Protein AF-A5Z0L4-F1 (afdb_monomer_lite)

Structure (mmCIF, N/CA/C/O backbone):
data_AF-A5Z0L4-F1
#
_entry.id   AF-A5Z0L4-F1
#
loop_
_atom_site.group_PDB
_atom_site.id
_atom_site.type_symbol
_atom_site.label_atom_id
_atom_site.label_alt_id
_atom_site.label_comp_id
_atom_site.label_asym_id
_atom_site.label_entity_id
_atom_site.label_seq_id
_atom_site.pdbx_PDB_ins_code
_atom_site.Cartn_x
_atom_site.Cartn_y
_atom_site.Cartn_z
_atom_site.occupancy
_atom_site.B_iso_or_equiv
_atom_site.auth_seq_id
_atom_site.auth_comp_id
_atom_site.auth_asym_id
_atom_site.auth_atom_id
_atom_site.pdbx_PDB_model_num
ATOM 1 N N . CYS A 1 1 ? 7.857 -11.934 -6.919 1.00 65.00 1 CYS A N 1
ATOM 2 C CA . CYS A 1 1 ? 6.553 -11.258 -7.090 1.00 65.00 1 CYS A CA 1
ATOM 3 C C . CYS A 1 1 ? 6.751 -9.782 -6.782 1.00 65.00 1 CYS A C 1
ATOM 5 O O . CYS A 1 1 ? 7.761 -9.462 -6.174 1.00 65.00 1 CYS A O 1
ATOM 7 N N . CYS A 1 2 ? 5.789 -8.948 -7.186 1.00 80.69 2 CYS A N 1
ATOM 8 C CA . CYS A 1 2 ? 5.660 -7.519 -6.870 1.00 80.69 2 CYS A CA 1
ATOM 9 C C . CYS A 1 2 ? 6.691 -6.594 -7.525 1.00 80.69 2 CYS A C 1
ATOM 11 O O . CYS A 1 2 ? 6.297 -5.680 -8.241 1.00 80.69 2 CYS A O 1
ATOM 13 N N . GLU A 1 3 ? 7.979 -6.842 -7.323 1.00 82.44 3 GLU A N 1
ATOM 14 C CA . GLU A 1 3 ? 9.051 -6.069 -7.939 1.00 82.44 3 GLU A CA 1
ATOM 15 C C . GLU A 1 3 ? 9.512 -6.703 -9.261 1.00 82.44 3 GLU A C 1
ATOM 17 O O . GLU A 1 3 ? 9.504 -7.929 -9.425 1.00 82.44 3 GLU A O 1
ATOM 22 N N . THR A 1 4 ? 9.905 -5.865 -10.224 1.00 82.25 4 THR A N 1
ATOM 23 C CA . THR A 1 4 ? 10.478 -6.325 -11.504 1.00 82.25 4 THR A CA 1
ATOM 24 C C . THR A 1 4 ? 11.998 -6.191 -11.500 1.00 82.25 4 THR A C 1
ATOM 26 O O . THR A 1 4 ? 12.550 -5.396 -10.747 1.00 82.25 4 THR A O 1
ATOM 29 N N . ILE A 1 5 ? 12.686 -6.905 -12.398 1.00 83.31 5 ILE A N 1
ATOM 30 C CA . ILE A 1 5 ? 14.153 -6.823 -12.553 1.00 83.31 5 ILE A CA 1
ATOM 31 C C . ILE A 1 5 ? 14.666 -5.423 -12.936 1.00 83.31 5 ILE A C 1
ATOM 33 O O . ILE A 1 5 ? 15.868 -5.181 -12.907 1.00 83.31 5 ILE A O 1
ATOM 37 N N . PHE A 1 6 ? 13.770 -4.524 -13.348 1.00 87.19 6 PHE A N 1
ATOM 38 C CA . PHE A 1 6 ? 14.097 -3.152 -13.734 1.00 87.19 6 PHE A CA 1
ATOM 39 C C . PHE A 1 6 ? 13.972 -2.161 -12.573 1.00 87.19 6 PHE A C 1
ATOM 41 O O . PHE A 1 6 ? 14.269 -0.980 -12.741 1.00 87.19 6 PHE A O 1
ATOM 48 N N . GLU A 1 7 ? 13.505 -2.614 -11.411 1.00 81.75 7 GLU A N 1
ATOM 49 C CA . GLU A 1 7 ? 13.359 -1.779 -10.228 1.00 81.75 7 GLU A CA 1
ATOM 50 C C . GLU A 1 7 ? 14.593 -1.906 -9.326 1.00 81.75 7 GLU A C 1
ATOM 52 O O . GLU A 1 7 ? 15.162 -2.992 -9.212 1.00 81.75 7 GLU A O 1
ATOM 57 N N . PRO A 1 8 ? 15.026 -0.814 -8.674 1.00 81.94 8 PRO A N 1
ATOM 58 C CA . PRO A 1 8 ? 16.125 -0.876 -7.724 1.00 81.94 8 PRO A CA 1
ATOM 59 C C . PRO A 1 8 ? 15.745 -1.734 -6.514 1.00 81.94 8 PRO A C 1
ATOM 61 O O . PRO A 1 8 ? 14.607 -1.691 -6.037 1.00 81.94 8 PRO A O 1
ATOM 64 N N . GLU A 1 9 ? 16.719 -2.468 -5.981 1.00 80.25 9 GLU A N 1
ATOM 65 C CA . GLU A 1 9 ? 16.541 -3.228 -4.748 1.00 80.25 9 GLU A CA 1
ATOM 66 C C . GLU A 1 9 ? 16.272 -2.270 -3.579 1.00 80.25 9 GLU A C 1
ATOM 68 O O . GLU A 1 9 ? 17.096 -1.418 -3.238 1.00 80.25 9 GLU A O 1
ATOM 73 N N . ALA A 1 10 ? 15.095 -2.399 -2.966 1.00 78.31 10 ALA A N 1
ATOM 74 C CA . ALA A 1 10 ? 14.747 -1.702 -1.736 1.00 78.31 10 ALA A CA 1
ATOM 75 C C . ALA A 1 10 ? 15.015 -2.616 -0.527 1.00 78.31 10 ALA A C 1
ATOM 77 O O . ALA A 1 10 ? 14.820 -3.831 -0.624 1.00 78.31 10 ALA A O 1
ATOM 78 N N . PRO A 1 11 ? 15.434 -2.066 0.628 1.00 85.12 11 PRO A N 1
ATOM 79 C CA . PRO A 1 11 ? 15.618 -2.864 1.833 1.00 85.12 11 PRO A CA 1
ATOM 80 C C . PRO A 1 11 ? 14.296 -3.511 2.252 1.00 85.12 11 PRO A C 1
ATOM 82 O O . PRO A 1 11 ? 13.266 -2.849 2.313 1.00 85.12 11 PRO A O 1
ATOM 85 N N . VAL A 1 12 ? 14.320 -4.800 2.580 1.00 89.19 12 VAL A N 1
ATOM 86 C CA . VAL A 1 12 ? 13.138 -5.491 3.106 1.00 89.19 12 VAL A CA 1
ATOM 87 C C . VAL A 1 12 ? 12.924 -5.071 4.556 1.00 89.19 12 VAL A C 1
ATOM 89 O O . VAL A 1 12 ? 13.823 -5.195 5.386 1.00 89.19 12 VAL A O 1
ATOM 92 N N . GLY A 1 13 ? 11.722 -4.600 4.883 1.00 90.88 13 GLY A N 1
ATOM 93 C CA . GLY A 1 13 ? 11.385 -4.258 6.259 1.00 90.88 13 GLY A CA 1
ATOM 94 C C . GLY A 1 13 ? 10.021 -3.605 6.432 1.00 90.88 13 GLY A C 1
ATOM 95 O O . GLY A 1 13 ?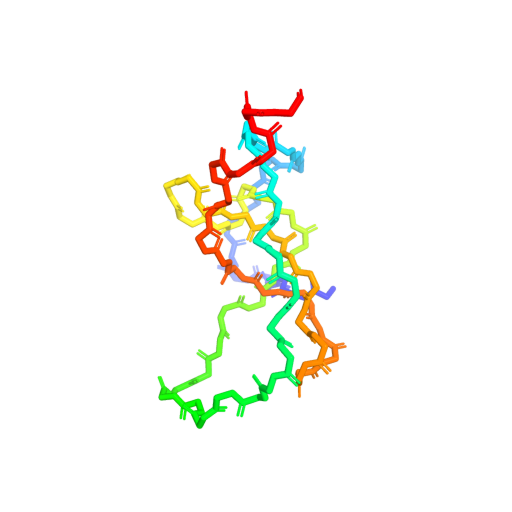 9.239 -3.466 5.487 1.00 90.88 13 GLY A O 1
ATOM 96 N N . THR A 1 14 ? 9.757 -3.203 7.671 1.00 94.00 14 THR A N 1
ATOM 97 C CA . THR A 1 14 ? 8.513 -2.565 8.106 1.00 94.00 14 THR A CA 1
ATOM 98 C C . THR A 1 14 ? 8.766 -1.129 8.548 1.00 94.00 14 THR A C 1
ATOM 100 O O . THR A 1 14 ? 9.752 -0.850 9.230 1.00 94.00 14 THR A O 1
ATOM 103 N N . LYS A 1 15 ? 7.843 -0.228 8.225 1.00 93.94 15 LYS A N 1
ATOM 104 C CA . LYS A 1 15 ? 7.794 1.143 8.742 1.00 93.94 15 LYS A CA 1
ATOM 105 C C . LYS A 1 15 ? 6.930 1.218 10.008 1.00 93.94 15 LYS A C 1
ATOM 107 O O . LYS A 1 15 ? 6.090 0.335 10.214 1.00 93.94 15 LYS A O 1
ATOM 112 N N . PRO A 1 16 ? 7.080 2.279 10.825 1.00 92.00 16 PRO A N 1
ATOM 113 C CA . PRO A 1 16 ? 6.168 2.566 11.932 1.00 92.00 16 PRO A CA 1
ATOM 114 C C . PRO A 1 16 ? 4.701 2.661 11.483 1.00 92.00 16 PRO A C 1
ATOM 116 O O . PRO A 1 16 ? 4.429 2.868 10.300 1.00 92.00 16 PRO A O 1
ATOM 119 N N . LEU A 1 17 ? 3.780 2.594 12.453 1.00 91.88 17 LEU A N 1
ATOM 120 C CA . LEU A 1 17 ? 2.323 2.504 12.258 1.00 91.88 17 LEU A CA 1
ATOM 121 C C . LEU A 1 17 ? 1.879 1.159 11.671 1.00 91.88 17 LEU A C 1
ATOM 123 O O . LEU A 1 17 ? 2.688 0.356 11.209 1.00 91.88 17 LEU A O 1
ATOM 127 N N . ASP A 1 18 ? 0.569 0.927 11.684 1.00 93.12 18 ASP A N 1
ATOM 128 C CA . ASP A 1 18 ? -0.034 -0.319 11.218 1.00 93.12 18 ASP A CA 1
ATOM 129 C C . ASP A 1 18 ? -0.811 -0.139 9.922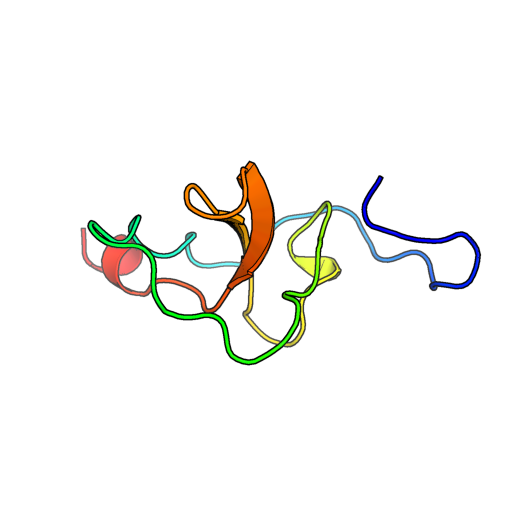 1.00 93.12 18 ASP A C 1
ATOM 131 O O . ASP A 1 18 ? -1.177 0.971 9.525 1.00 93.12 18 ASP A O 1
ATOM 135 N N . CYS A 1 19 ? -1.072 -1.260 9.253 1.00 94.31 19 CYS A N 1
ATOM 136 C CA . CYS A 1 19 ? -1.967 -1.283 8.107 1.00 94.31 19 CYS A CA 1
ATOM 137 C C . CYS A 1 19 ? -3.352 -0.731 8.476 1.00 94.31 19 CYS A C 1
ATOM 139 O O . CYS A 1 19 ? -3.833 -0.958 9.592 1.00 94.31 19 CYS A O 1
ATOM 141 N N . PRO A 1 20 ? -4.024 -0.027 7.548 1.00 92.25 20 PRO A N 1
ATOM 142 C CA . PRO A 1 20 ? -5.361 0.484 7.794 1.00 92.25 20 PRO A CA 1
ATOM 143 C C . PRO A 1 20 ? -6.332 -0.663 8.073 1.00 92.25 20 PRO A C 1
ATOM 145 O O . PRO A 1 20 ? -6.167 -1.782 7.579 1.00 92.25 20 PRO A O 1
ATOM 148 N N . GLN A 1 21 ? -7.379 -0.363 8.843 1.00 89.44 21 GLN A N 1
ATOM 149 C CA . GLN A 1 21 ? -8.486 -1.289 9.058 1.00 89.44 21 GLN A CA 1
ATOM 150 C C . GLN A 1 21 ? -9.039 -1.766 7.709 1.00 89.44 21 GLN A C 1
ATOM 152 O O . GLN A 1 21 ? -9.184 -0.990 6.758 1.00 89.44 21 GLN A O 1
ATOM 157 N N . VAL A 1 22 ? -9.373 -3.053 7.635 1.00 87.06 22 VAL A N 1
ATOM 158 C CA . VAL A 1 22 ? -10.030 -3.621 6.459 1.00 87.06 22 VAL A CA 1
ATOM 159 C C . VAL A 1 22 ? -11.353 -2.891 6.229 1.00 87.06 22 VAL A C 1
ATOM 161 O O . VAL A 1 22 ? -12.200 -2.829 7.118 1.00 87.06 22 VAL A O 1
ATOM 164 N N . ARG A 1 23 ? -11.550 -2.366 5.017 1.00 82.38 23 ARG A N 1
ATOM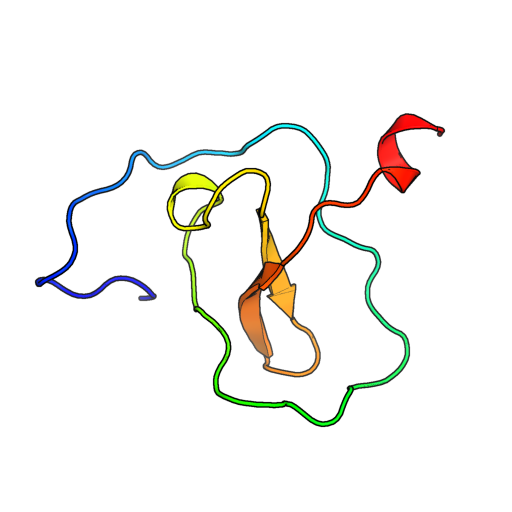 165 C CA . ARG A 1 23 ? -12.808 -1.716 4.635 1.00 82.38 23 ARG A CA 1
ATOM 166 C C . ARG A 1 23 ? -13.915 -2.775 4.533 1.00 82.38 23 ARG A C 1
ATOM 168 O O . ARG A 1 23 ? -13.666 -3.834 3.958 1.00 82.38 23 ARG A O 1
ATOM 175 N N . PRO A 1 24 ? -15.136 -2.503 5.027 1.00 85.44 24 PRO A N 1
ATOM 176 C CA . PRO A 1 24 ? -16.248 -3.448 4.919 1.00 85.44 24 PRO A CA 1
ATOM 177 C C . PRO A 1 24 ? -16.739 -3.615 3.473 1.00 85.44 24 PRO A C 1
ATOM 179 O O . PRO A 1 24 ? -17.366 -4.618 3.150 1.00 85.44 24 PRO A O 1
ATOM 182 N N . THR A 1 25 ? -16.457 -2.640 2.603 1.00 89.06 25 THR A N 1
ATOM 183 C CA . THR A 1 25 ? -16.871 -2.627 1.198 1.00 89.06 25 THR A CA 1
ATOM 184 C C . THR A 1 25 ? -15.722 -2.248 0.267 1.00 89.06 25 THR A C 1
ATOM 186 O O . THR A 1 25 ? -14.865 -1.408 0.584 1.00 89.06 25 THR A O 1
ATOM 189 N N . CYS A 1 26 ? -15.726 -2.863 -0.916 1.00 89.50 26 CYS A N 1
ATOM 190 C CA . CYS A 1 26 ? -14.732 -2.623 -1.952 1.00 89.50 26 CYS A CA 1
ATOM 191 C C . CYS A 1 26 ? -15.046 -1.332 -2.713 1.00 89.50 26 CYS A C 1
ATOM 193 O O . CYS A 1 26 ? -16.144 -1.204 -3.261 1.00 89.50 26 CYS A O 1
ATOM 195 N N . PRO A 1 27 ? -14.129 -0.347 -2.725 1.00 84.25 27 PRO A N 1
ATOM 196 C CA . PRO A 1 27 ? -14.332 0.871 -3.491 1.00 84.25 27 PRO A CA 1
ATOM 197 C C . PRO A 1 27 ? -14.240 0.578 -4.989 1.00 84.25 27 PRO A C 1
ATOM 199 O O . PRO A 1 27 ? -13.613 -0.391 -5.415 1.00 84.25 27 PRO A O 1
ATOM 202 N N . ARG A 1 28 ? -14.807 1.469 -5.805 1.00 82.50 28 ARG A N 1
ATOM 203 C CA . ARG A 1 28 ? -14.489 1.492 -7.232 1.00 82.50 28 ARG A CA 1
ATOM 204 C C . ARG A 1 28 ? -13.056 2.008 -7.387 1.00 82.50 28 ARG A C 1
ATOM 206 O O . ARG A 1 28 ? -12.754 3.110 -6.938 1.00 82.50 28 ARG A O 1
ATOM 213 N N . PHE A 1 29 ? -12.175 1.197 -7.965 1.00 78.31 29 PHE A N 1
ATOM 214 C CA . PHE A 1 29 ? -10.765 1.550 -8.123 1.00 78.31 29 PHE A CA 1
ATOM 215 C C . PHE A 1 29 ? -10.586 2.613 -9.213 1.00 78.31 29 PHE A C 1
ATOM 217 O O . PHE A 1 29 ? -11.117 2.478 -10.317 1.00 78.31 29 PHE A O 1
ATOM 224 N N . HIS A 1 30 ? -9.827 3.663 -8.901 1.00 77.44 30 HIS A N 1
ATOM 225 C CA . HIS A 1 30 ? -9.403 4.687 -9.854 1.00 77.44 30 HIS A CA 1
ATOM 226 C C . HIS A 1 30 ? -7.939 4.435 -10.231 1.00 77.44 30 HIS A C 1
ATOM 228 O O . HIS A 1 30 ? -7.033 5.053 -9.681 1.00 77.44 30 HIS A O 1
ATOM 234 N N . GLY A 1 31 ? -7.726 3.496 -11.153 1.00 79.75 31 GLY A N 1
ATOM 235 C CA . GLY A 1 31 ? -6.398 3.066 -11.595 1.00 79.75 31 GLY A CA 1
ATOM 236 C C . GLY A 1 31 ? -5.864 1.839 -10.843 1.00 79.75 31 GLY A C 1
ATOM 237 O O . GLY A 1 31 ? -6.426 1.449 -9.814 1.00 79.75 31 GLY A O 1
ATOM 238 N N . PRO A 1 32 ? -4.820 1.191 -11.388 1.00 83.69 32 PRO A N 1
ATOM 239 C CA . PRO A 1 32 ? -4.218 0.025 -10.766 1.00 83.69 32 PRO A CA 1
ATOM 240 C C . PRO A 1 32 ? -3.453 0.429 -9.494 1.00 83.69 32 PRO A C 1
ATOM 242 O O . PRO A 1 32 ? -2.760 1.450 -9.488 1.00 83.69 32 PRO A O 1
ATOM 245 N N . PRO A 1 33 ? -3.569 -0.350 -8.412 1.00 88.19 33 PRO A N 1
ATOM 246 C CA . PRO A 1 33 ? -2.795 -0.139 -7.196 1.00 88.19 33 PRO A CA 1
ATOM 247 C C . PRO A 1 33 ? -1.314 -0.479 -7.421 1.00 88.19 33 PRO A C 1
ATOM 249 O O . PRO A 1 33 ? -0.961 -1.243 -8.318 1.00 88.19 33 PRO A O 1
ATOM 252 N N . VAL A 1 34 ? -0.437 0.052 -6.567 1.00 91.19 34 VAL A N 1
ATOM 253 C CA . VAL A 1 34 ? 0.978 -0.344 -6.547 1.00 91.19 34 VAL A CA 1
ATOM 254 C C . VAL A 1 34 ? 1.121 -1.603 -5.702 1.00 91.19 34 VAL A C 1
ATOM 256 O O . VAL A 1 34 ? 0.923 -1.549 -4.487 1.00 91.19 34 VAL A O 1
ATOM 259 N N . THR A 1 35 ? 1.471 -2.723 -6.331 1.00 93.25 35 THR A N 1
ATOM 260 C CA . THR A 1 35 ? 1.795 -3.972 -5.632 1.00 93.25 35 THR A CA 1
ATOM 261 C C . THR A 1 35 ? 3.132 -3.865 -4.907 1.00 93.25 35 THR A C 1
ATOM 263 O O . THR A 1 35 ? 4.050 -3.191 -5.378 1.00 93.25 35 THR A O 1
ATOM 266 N N . CYS A 1 36 ? 3.268 -4.553 -3.779 1.00 93.31 36 CYS A N 1
ATOM 267 C CA . CYS A 1 36 ? 4.465 -4.475 -2.943 1.00 93.31 36 CYS A CA 1
ATOM 268 C C . CYS A 1 36 ? 4.778 -5.808 -2.259 1.00 93.31 36 CYS A C 1
ATOM 270 O O . CYS A 1 36 ? 3.882 -6.624 -2.031 1.00 93.31 36 CYS A O 1
ATOM 272 N N . SER A 1 37 ? 6.048 -6.018 -1.909 1.00 93.25 37 SER A N 1
ATOM 273 C CA . SER A 1 37 ? 6.477 -7.113 -1.025 1.00 93.25 37 SER A CA 1
ATOM 274 C C . SER A 1 37 ? 6.868 -6.653 0.388 1.00 93.25 37 SER A C 1
ATOM 276 O O . SER A 1 37 ? 6.902 -7.470 1.306 1.00 93.25 37 SER A O 1
ATOM 278 N N . SER A 1 38 ? 7.143 -5.358 0.594 1.00 93.62 38 SER A N 1
ATOM 279 C CA . SER A 1 38 ? 7.492 -4.777 1.901 1.00 93.62 38 SER A CA 1
ATOM 280 C C . SER A 1 38 ? 7.148 -3.286 1.991 1.00 93.62 38 SER A C 1
ATOM 282 O O . SER A 1 38 ? 6.918 -2.634 0.971 1.00 93.62 38 SER A O 1
ATOM 284 N N . ASP A 1 39 ? 7.131 -2.713 3.201 1.00 95.38 39 ASP A N 1
ATOM 285 C CA . ASP A 1 39 ? 6.768 -1.300 3.402 1.00 95.38 39 ASP A CA 1
ATOM 286 C C . ASP A 1 39 ? 7.720 -0.338 2.679 1.00 95.38 39 ASP A C 1
ATOM 288 O O . ASP A 1 39 ? 7.311 0.739 2.249 1.00 95.38 39 ASP A O 1
ATOM 292 N N . TYR A 1 40 ? 8.990 -0.715 2.521 1.00 92.62 40 TY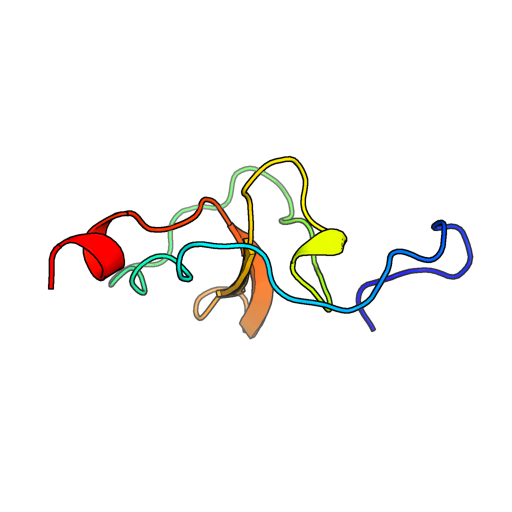R A N 1
ATOM 293 C CA . TYR A 1 40 ? 10.010 0.105 1.862 1.00 92.62 40 TYR A CA 1
ATOM 294 C C . TYR A 1 40 ? 9.850 0.193 0.342 1.00 92.62 40 TYR A C 1
ATOM 296 O O . TYR A 1 40 ? 10.436 1.084 -0.269 1.00 92.62 40 TYR A O 1
ATOM 304 N N . LYS A 1 41 ? 9.010 -0.657 -0.264 1.00 91.81 41 LYS A N 1
ATOM 305 C CA . LYS A 1 41 ? 8.554 -0.469 -1.649 1.00 91.81 41 LYS A CA 1
ATOM 306 C C . LYS A 1 41 ? 7.609 0.732 -1.777 1.00 91.81 41 LYS A C 1
ATOM 308 O O . LYS A 1 41 ? 7.541 1.359 -2.832 1.00 91.81 41 LYS A O 1
ATOM 313 N N . CYS A 1 42 ? 6.871 1.050 -0.717 1.00 93.25 42 CYS A N 1
ATOM 314 C CA . CYS A 1 42 ? 5.857 2.096 -0.724 1.00 93.25 42 CYS A CA 1
ATOM 315 C C . CYS A 1 42 ? 6.457 3.475 -0.412 1.00 93.25 42 CYS A C 1
ATOM 317 O O . CYS A 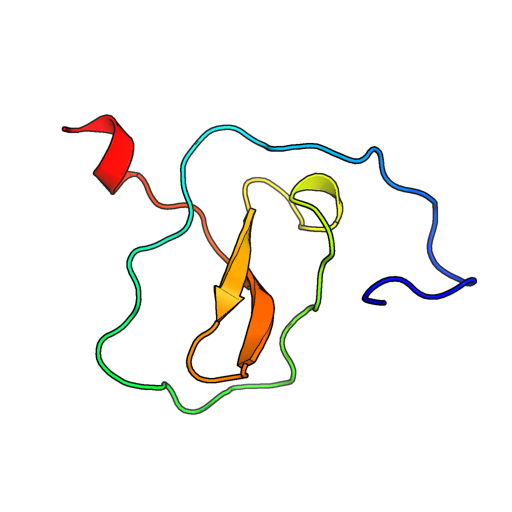1 42 ? 7.420 3.597 0.347 1.00 93.25 42 CYS A O 1
ATOM 319 N N . GLY A 1 43 ? 5.884 4.537 -0.980 1.00 92.81 43 GLY A N 1
ATOM 320 C CA . GLY A 1 43 ? 6.356 5.908 -0.768 1.00 92.81 43 GLY A CA 1
ATOM 321 C C . GLY A 1 43 ? 6.033 6.445 0.630 1.00 92.81 43 GLY A C 1
ATOM 322 O O . GLY A 1 43 ? 5.029 6.081 1.233 1.00 92.81 43 GLY A O 1
ATOM 323 N N . GLY A 1 44 ? 6.880 7.327 1.167 1.00 93.56 44 GLY A N 1
ATOM 324 C CA . GLY A 1 44 ? 6.603 8.024 2.430 1.00 93.56 44 GLY A CA 1
ATOM 325 C C . GLY A 1 44 ? 6.306 7.074 3.599 1.00 93.56 44 GLY A C 1
ATOM 326 O O . GLY A 1 44 ? 7.097 6.176 3.886 1.00 93.56 44 GLY A O 1
ATOM 327 N N . LEU A 1 45 ? 5.161 7.271 4.259 1.00 94.31 45 LEU A N 1
ATOM 328 C CA . LEU A 1 45 ? 4.686 6.447 5.381 1.00 94.31 45 LEU A CA 1
ATOM 329 C C . LEU A 1 45 ? 3.752 5.307 4.954 1.00 94.31 45 LEU A C 1
ATOM 331 O O . LEU A 1 45 ? 3.249 4.587 5.815 1.00 94.31 45 LEU A O 1
ATOM 335 N N . ASP A 1 46 ? 3.506 5.147 3.653 1.00 95.31 46 ASP A N 1
ATOM 336 C CA . ASP A 1 46 ? 2.635 4.087 3.168 1.00 95.31 46 ASP A CA 1
ATOM 337 C C . ASP A 1 46 ? 3.222 2.721 3.507 1.00 95.31 46 ASP A C 1
ATOM 339 O O . ASP A 1 46 ? 4.446 2.509 3.510 1.00 95.31 46 ASP A O 1
ATOM 343 N N . LYS A 1 47 ? 2.305 1.801 3.784 1.00 95.94 47 LYS A N 1
ATOM 344 C CA . LYS A 1 47 ? 2.585 0.440 4.212 1.00 95.94 47 LYS A CA 1
ATOM 345 C C . LYS A 1 47 ? 2.145 -0.556 3.158 1.00 95.94 47 LYS A C 1
ATOM 347 O O . LYS A 1 47 ? 1.188 -0.319 2.420 1.00 95.94 47 LYS A O 1
ATOM 352 N N . CYS A 1 48 ? 2.832 -1.688 3.126 1.00 95.69 48 CYS A N 1
ATOM 353 C CA . CYS A 1 48 ? 2.510 -2.797 2.260 1.00 95.69 48 CYS A CA 1
ATOM 354 C C . CYS A 1 48 ? 1.485 -3.706 2.934 1.00 95.69 48 CYS A C 1
ATOM 356 O O . CYS A 1 48 ? 1.797 -4.468 3.847 1.00 95.69 48 CYS A O 1
ATOM 358 N N . CYS A 1 49 ? 0.233 -3.602 2.499 1.00 95.31 49 CYS A N 1
ATOM 359 C CA . CYS A 1 49 ? -0.897 -4.183 3.209 1.00 95.31 49 CYS A CA 1
ATOM 360 C C . CYS A 1 49 ? -1.739 -5.050 2.285 1.00 95.31 49 CYS A C 1
ATOM 362 O O . CYS A 1 49 ? -2.040 -4.659 1.157 1.00 95.31 49 CYS A O 1
ATOM 364 N N . PHE A 1 50 ? -2.202 -6.193 2.791 1.00 93.62 50 PHE A N 1
ATOM 365 C CA . PHE A 1 50 ? -3.134 -7.034 2.049 1.00 93.62 50 PHE A CA 1
ATOM 366 C C . PHE A 1 50 ? -4.440 -6.279 1.763 1.00 93.62 50 PHE A C 1
ATOM 368 O O . PHE A 1 50 ? -5.070 -5.683 2.649 1.00 93.62 50 PHE A O 1
ATOM 375 N N . ASP A 1 51 ? -4.862 -6.279 0.506 1.00 92.69 51 ASP A N 1
ATOM 376 C CA . ASP A 1 51 ? -6.154 -5.780 0.079 1.00 92.69 51 ASP A CA 1
ATOM 377 C C . ASP A 1 51 ? -7.101 -6.933 -0.216 1.00 92.69 51 ASP A C 1
ATOM 379 O O . ASP A 1 51 ? -6.954 -7.652 -1.196 1.00 92.69 51 ASP A O 1
ATOM 383 N N . ARG A 1 52 ? -8.114 -7.091 0.638 1.00 90.88 52 ARG A N 1
ATOM 384 C CA . ARG A 1 52 ? -9.132 -8.137 0.491 1.00 90.88 52 ARG A CA 1
ATOM 385 C C . ARG A 1 52 ? -9.977 -8.005 -0.772 1.00 90.88 52 ARG A C 1
ATOM 387 O O . ARG A 1 52 ? -10.548 -8.999 -1.197 1.00 90.88 52 ARG A O 1
ATOM 394 N N . CYS A 1 53 ? -10.084 -6.811 -1.339 1.00 90.44 53 CYS A N 1
ATOM 395 C CA . CYS A 1 53 ? -10.847 -6.585 -2.557 1.00 90.44 53 CYS A CA 1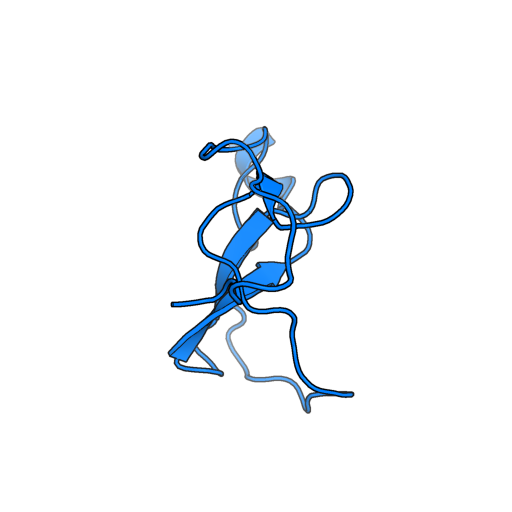
ATOM 396 C C . CYS A 1 53 ? -10.064 -6.973 -3.810 1.00 90.44 53 CYS A C 1
ATOM 398 O O . CYS A 1 53 ? -10.677 -7.297 -4.822 1.00 90.44 53 CYS A O 1
ATOM 400 N N . LEU A 1 54 ? -8.731 -6.944 -3.737 1.00 90.88 54 LEU A N 1
ATOM 401 C CA . LEU A 1 54 ? -7.841 -7.269 -4.853 1.00 90.88 54 LEU A CA 1
ATOM 402 C C . LEU A 1 54 ? -7.203 -8.660 -4.718 1.00 90.88 54 LEU A C 1
ATOM 404 O O . LEU A 1 54 ? -6.817 -9.256 -5.714 1.00 90.88 54 LEU A O 1
ATOM 408 N N . GLY A 1 55 ? -7.112 -9.194 -3.497 1.00 90.62 55 GLY A N 1
ATOM 409 C CA . GLY A 1 55 ? -6.461 -10.473 -3.213 1.00 90.62 55 GLY A CA 1
ATOM 410 C C . GLY A 1 55 ? -4.931 -10.405 -3.196 1.00 90.62 55 GLY A C 1
ATOM 411 O O . GLY A 1 55 ? -4.280 -11.443 -3.278 1.00 90.62 55 GLY A O 1
ATOM 412 N N . GLU A 1 56 ? -4.347 -9.213 -3.069 1.00 92.56 56 GLU A N 1
ATOM 413 C CA . GLU A 1 56 ? -2.901 -8.977 -3.161 1.00 92.56 56 GLU A CA 1
ATOM 414 C C . GLU A 1 56 ? -2.414 -7.901 -2.175 1.00 92.56 56 GLU A C 1
ATOM 416 O O . GLU A 1 56 ? -3.210 -7.171 -1.580 1.00 92.56 56 GLU A O 1
ATOM 421 N N . HIS A 1 57 ? -1.096 -7.823 -1.964 1.00 94.12 57 HIS A N 1
ATOM 422 C CA . HIS A 1 57 ? -0.476 -6.783 -1.140 1.00 94.12 57 HIS A CA 1
ATOM 423 C C . HIS A 1 57 ? -0.206 -5.535 -1.972 1.00 94.12 57 HIS A C 1
ATOM 425 O O . HIS A 1 57 ? 0.475 -5.596 -2.997 1.00 94.12 57 HIS A O 1
ATOM 431 N N . VAL A 1 58 ? -0.722 -4.403 -1.501 1.00 94.38 58 VAL A N 1
ATOM 432 C CA . VAL A 1 58 ? -0.602 -3.112 -2.179 1.00 94.38 58 VAL A CA 1
ATOM 433 C C . VAL A 1 58 ? -0.233 -2.012 -1.198 1.00 94.38 58 VAL A C 1
ATOM 435 O O . VAL A 1 58 ? -0.496 -2.117 0.005 1.00 94.38 58 VAL A O 1
ATOM 438 N N . CYS A 1 59 ? 0.360 -0.941 -1.715 1.00 94.19 59 CYS A N 1
ATOM 439 C CA . CYS A 1 59 ? 0.673 0.237 -0.922 1.00 94.19 59 CYS A CA 1
ATOM 440 C C . CYS A 1 59 ? -0.608 0.944 -0.475 1.00 94.19 59 CYS A C 1
ATOM 442 O O . CYS A 1 59 ? -1.466 1.286 -1.292 1.00 94.19 59 CYS A O 1
ATOM 444 N N . LYS A 1 60 ? -0.736 1.154 0.837 1.00 93.69 60 LYS A N 1
ATOM 445 C CA . LYS A 1 60 ? -1.867 1.847 1.457 1.00 93.69 60 LYS A CA 1
ATOM 446 C C . LYS A 1 60 ? -1.392 2.874 2.483 1.00 93.69 60 LYS A C 1
ATOM 448 O O . LYS A 1 60 ? -0.378 2.629 3.141 1.00 93.69 60 LYS A O 1
ATOM 453 N N . PRO A 1 61 ? -2.169 3.949 2.708 1.00 93.62 61 PRO A N 1
ATOM 454 C CA . PRO A 1 61 ? -1.914 4.874 3.804 1.00 93.62 61 PRO A CA 1
ATOM 455 C C . PRO A 1 61 ? -1.899 4.152 5.159 1.00 93.62 61 PRO A C 1
ATOM 457 O O . PRO A 1 61 ? -2.719 3.248 5.368 1.00 93.62 61 PRO A O 1
ATOM 460 N N . PRO A 1 62 ? -1.021 4.548 6.094 1.00 94.31 62 PRO A N 1
ATOM 461 C CA . PRO A 1 62 ? -0.966 3.947 7.418 1.00 94.31 62 PRO A CA 1
ATOM 462 C C . PRO A 1 62 ? -2.210 4.293 8.243 1.00 94.31 62 PRO A C 1
ATOM 464 O O . PRO A 1 62 ? -2.867 5.318 8.050 1.00 94.31 62 PRO A O 1
ATOM 467 N N . SER A 1 63 ? -2.513 3.440 9.216 1.00 88.69 63 SER A N 1
ATOM 468 C CA . SER A 1 63 ? -3.504 3.708 10.251 1.00 88.69 63 SER A CA 1
ATOM 469 C C . SER A 1 63 ? -2.839 4.376 11.452 1.00 88.69 63 SER A C 1
ATOM 471 O O . SER A 1 63 ? -1.844 3.874 11.969 1.00 88.69 63 SER A O 1
ATOM 473 N N . PHE A 1 64 ? -3.452 5.445 11.960 1.00 78.44 64 PHE A N 1
ATOM 474 C CA . PHE A 1 64 ? -3.118 6.004 13.276 1.00 78.44 64 PHE A CA 1
ATOM 475 C C . PHE A 1 64 ? -3.970 5.401 14.401 1.00 78.44 64 PHE A C 1
ATOM 477 O O . PHE A 1 64 ? -3.690 5.619 15.573 1.00 78.44 64 PHE A O 1
ATOM 484 N N . TYR A 1 65 ? -5.005 4.625 14.065 1.00 65.88 65 TYR A N 1
ATOM 485 C CA . TYR A 1 65 ? -5.947 4.078 15.044 1.00 65.88 65 TYR A CA 1
ATOM 486 C C . TYR A 1 65 ? -5.323 3.037 15.979 1.00 65.88 65 TYR A C 1
ATOM 488 O O . TYR A 1 65 ? -5.792 2.882 17.101 1.00 65.88 65 TYR A O 1
ATOM 496 N N . SER A 1 66 ? -4.264 2.346 15.556 1.00 56.94 66 SER A N 1
ATOM 497 C CA . SER A 1 66 ? -3.541 1.401 16.412 1.00 56.94 66 SER A CA 1
ATOM 498 C C . SER A 1 66 ? -2.626 2.068 17.445 1.00 56.94 66 SER A C 1
ATOM 500 O O . SER A 1 66 ? -2.267 1.414 18.417 1.00 56.94 66 SER A O 1
ATOM 502 N N . GLN A 1 67 ? -2.285 3.356 17.291 1.00 52.78 67 GLN A N 1
ATOM 503 C CA . GLN A 1 67 ? -1.513 4.106 18.295 1.00 52.78 67 GLN A CA 1
ATOM 504 C C . GLN A 1 67 ? -2.348 4.567 19.500 1.00 52.78 67 GLN A C 1
ATOM 506 O O . GLN A 1 67 ? -1.774 4.965 20.509 1.00 52.78 67 GLN A O 1
ATOM 511 N N . PHE A 1 68 ? -3.681 4.533 19.408 1.00 51.22 68 PHE A N 1
ATOM 512 C CA . PHE A 1 68 ? -4.591 5.009 20.460 1.00 51.22 68 PHE A CA 1
ATOM 513 C C . PHE A 1 68 ? -5.310 3.870 21.197 1.00 51.22 68 PHE A C 1
ATOM 515 O O . PHE A 1 68 ? -6.390 4.088 21.749 1.00 51.22 68 PHE A O 1
ATOM 522 N N . ARG A 1 69 ? -4.750 2.656 21.176 1.00 49.56 69 ARG A N 1
ATOM 523 C CA . ARG A 1 69 ? -5.320 1.483 21.843 1.00 49.56 69 ARG A CA 1
ATOM 524 C C . ARG A 1 69 ? -4.413 0.954 22.941 1.00 49.56 69 ARG A C 1
ATOM 526 O O . ARG A 1 69 ? -3.186 0.941 22.722 1.00 49.56 69 ARG A O 1
#

pLDDT: mean 86.48, std 10.65, range [49.56, 95.94]

InterPro domains:
  IPR008197 WAP-type 'four-disulfide core' domain [PF00095] (15-62)
  IPR008197 WAP-type 'four-disulfide core' domain [PS51390] (12-63)
  IPR008197 WAP-type 'four-disulfide core' domain [SM00217] (15-63)
  IPR036645 Elafin-like superfamily [G3DSA:4.10.75.10] (6-62)
  IPR036645 Elafin-like superfamily [SSF57256] (15-62)

Radius of gyration: 12.59 Å; chains: 1; bounding box: 33×19×36 Å

Organism: Penaeus schmitti (NCBI:txid122378)

Sequence (69 aa):
CCETIFEPEAPVGTKPLDCPQVRPTCPRFHGPPVTCSSDYKCGGLDKCCFDRCLGEHVCKPPSFYSQFR

Secondary structure (DSSP, 8-state):
--S-TTSPPPPP---SSBPPPPPSSPPPPSS---B-SSGGGSSTT-EEEEETTTTEEEEEPPBSGGGG-

Foldseek 3Di:
DQDDPPDDDFDADADPAAADDQDPDDDDDPDDFRADDFQRVEPDNWTFDQHPVVRGTGTDHGDPVVVVD